Protein AF-A0A7S2IL73-F1 (afdb_monomer_lite)

Foldseek 3Di:
DFKKKWWFFKAKDDDDDDDDDDDDDDDDDDDDDDDDDDDDDDDDPDADERDDGFRQPDDDDPQAGSLWKHKDPPFQDEKDKDFAFDPDPPRTDRGRPDDGIITIDDCDPPHDPPGDIDIGTGHHDYPDDMDIDIDMGID

Radius of gyration: 20.85 Å; chains: 1; bounding box: 46×29×66 Å

Secondary structure (DSSP, 8-state):
----EEEEEEEEEPPP-PPPPPPPPPPPPPP-PPPPPPP-PPPPPPPEES---B-S-SPPBTTEETTTEEE-SSSSS--EEESSS-SSTTSS-SS-SSSS-EEEE--STT--TT----EEEPPEE-SS--EEEEEEEE-

pLDDT: mean 76.88, std 18.91, range [36.34, 96.19]

InterPro domains:
  IPR000998 MAM domain [PF00629] (54-139)
  IPR000998 MAM domain [PS50060] (52-139)
  IPR013320 Concanavalin A-like lectin/glucanase domain superfamily [SSF49899] (52-139)
  IPR051560 MAM domain-containing protein [PTHR23282] (1-139)

Structure (mmCIF, N/CA/C/O backbone):
data_AF-A0A7S2IL73-F1
#
_entry.id   AF-A0A7S2IL73-F1
#
loop_
_atom_site.group_PDB
_atom_site.id
_atom_site.type_symbol
_atom_site.label_atom_id
_atom_site.label_alt_id
_atom_site.label_comp_id
_atom_site.label_asym_id
_atom_site.label_entity_id
_atom_site.label_seq_id
_atom_site.pdbx_PDB_ins_code
_atom_site.Cartn_x
_atom_site.Cartn_y
_atom_site.Cartn_z
_atom_site.occupancy
_atom_site.B_iso_or_equiv
_atom_site.auth_seq_id
_atom_site.auth_comp_id
_atom_site.auth_asym_id
_atom_site.auth_atom_id
_atom_site.pdbx_PDB_model_num
ATOM 1 N N . TYR A 1 1 ? 4.592 -12.738 -15.144 1.00 54.09 1 TYR A N 1
ATOM 2 C CA . TYR A 1 1 ? 3.567 -12.246 -14.214 1.00 54.09 1 TYR A CA 1
ATOM 3 C C . TYR A 1 1 ? 3.369 -10.782 -14.548 1.00 54.09 1 TYR A C 1
ATOM 5 O O . TYR A 1 1 ? 4.256 -9.985 -14.292 1.00 54.09 1 TYR A O 1
ATOM 13 N N . THR A 1 2 ? 2.330 -10.479 -15.316 1.00 60.88 2 THR A N 1
ATOM 14 C CA . THR A 1 2 ? 1.967 -9.125 -15.754 1.00 60.88 2 THR A CA 1
ATOM 15 C C . THR A 1 2 ? 0.654 -8.826 -15.058 1.00 60.88 2 THR A C 1
ATOM 17 O O . THR A 1 2 ? -0.314 -9.524 -15.342 1.00 60.88 2 THR A O 1
ATOM 20 N N . GLY A 1 3 ? 0.652 -7.914 -14.092 1.00 71.75 3 GLY A N 1
ATOM 21 C CA . GLY A 1 3 ? -0.536 -7.671 -13.279 1.00 71.75 3 GLY A CA 1
ATOM 22 C C . GLY A 1 3 ? -0.196 -7.011 -11.961 1.00 71.75 3 GLY A C 1
ATOM 23 O O . GLY A 1 3 ? -0.225 -7.642 -10.903 1.00 71.75 3 GLY A O 1
ATOM 24 N N . ASP A 1 4 ? 0.242 -5.766 -12.032 1.00 83.69 4 ASP A N 1
ATOM 25 C CA . ASP A 1 4 ? 0.442 -4.924 -10.868 1.00 83.69 4 ASP A CA 1
ATOM 26 C C . ASP A 1 4 ? -0.875 -4.763 -10.129 1.00 83.69 4 ASP A C 1
ATOM 28 O O . ASP A 1 4 ? -1.952 -4.602 -10.716 1.00 83.69 4 ASP A O 1
ATOM 32 N N . ILE A 1 5 ? -0.766 -4.775 -8.809 1.00 90.88 5 ILE A N 1
ATOM 33 C CA . ILE A 1 5 ? -1.908 -4.594 -7.928 1.00 90.88 5 ILE A CA 1
ATOM 34 C C . ILE A 1 5 ? -1.768 -3.226 -7.291 1.00 90.88 5 ILE A C 1
ATOM 36 O O . ILE A 1 5 ? -0.770 -2.945 -6.633 1.00 90.88 5 ILE A O 1
ATOM 40 N N . ALA A 1 6 ? -2.773 -2.380 -7.468 1.00 93.31 6 ALA A N 1
ATOM 41 C CA . ALA A 1 6 ? -2.873 -1.086 -6.814 1.00 93.31 6 ALA A CA 1
ATOM 42 C C . ALA A 1 6 ? -4.054 -1.064 -5.847 1.00 93.31 6 ALA A C 1
ATOM 44 O O . ALA A 1 6 ? -5.096 -1.653 -6.130 1.00 93.31 6 ALA A O 1
ATOM 45 N N . ILE A 1 7 ? -3.897 -0.358 -4.729 1.00 93.69 7 ILE A N 1
ATOM 46 C CA . ILE A 1 7 ? -4.939 -0.104 -3.734 1.00 93.69 7 ILE A CA 1
ATOM 47 C C . ILE A 1 7 ? -4.996 1.396 -3.439 1.00 93.69 7 ILE A C 1
ATOM 49 O O . ILE A 1 7 ? -3.975 2.083 -3.373 1.00 93.69 7 ILE A O 1
ATOM 53 N N . ASP A 1 8 ? -6.210 1.897 -3.243 1.00 92.94 8 ASP A N 1
ATOM 54 C CA . ASP A 1 8 ? -6.496 3.290 -2.919 1.00 92.94 8 ASP A CA 1
ATO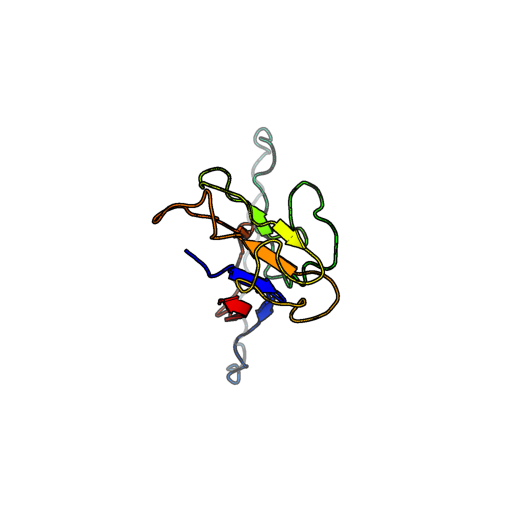M 55 C C . ASP A 1 8 ? -7.753 3.383 -2.026 1.00 92.94 8 ASP A C 1
ATOM 57 O O . ASP A 1 8 ? -8.536 2.435 -1.933 1.00 92.94 8 ASP A O 1
ATOM 61 N N . GLN A 1 9 ? -7.964 4.523 -1.368 1.00 90.06 9 GLN A N 1
ATOM 62 C CA . GLN A 1 9 ? -9.172 4.863 -0.606 1.00 90.06 9 GLN A CA 1
ATOM 63 C C . GLN A 1 9 ? -9.586 3.785 0.405 1.00 90.06 9 GLN A C 1
ATOM 65 O O . GLN A 1 9 ? -10.745 3.360 0.452 1.00 90.06 9 GLN A O 1
ATOM 70 N N . VAL A 1 10 ? -8.633 3.318 1.211 1.00 91.62 10 VAL A N 1
ATOM 71 C CA . VAL A 1 10 ? -8.910 2.338 2.262 1.00 91.62 10 VAL A CA 1
ATOM 72 C C . VAL A 1 10 ? -9.712 3.021 3.359 1.00 91.62 10 VAL A C 1
ATOM 74 O O . VAL A 1 10 ? -9.313 4.077 3.828 1.00 91.62 10 VAL A O 1
ATOM 77 N N . ALA A 1 11 ? -10.835 2.457 3.784 1.00 87.69 11 ALA A N 1
ATOM 78 C CA . ALA A 1 11 ? -11.667 3.046 4.824 1.00 87.69 11 ALA A CA 1
ATOM 79 C C . ALA A 1 11 ? -12.403 1.985 5.643 1.00 87.69 11 ALA A C 1
ATOM 81 O O . ALA A 1 11 ? -12.955 1.021 5.103 1.00 87.69 11 ALA A O 1
ATOM 82 N N . PHE A 1 12 ? -12.469 2.219 6.951 1.00 82.75 12 PHE A N 1
ATOM 83 C CA . PHE A 1 12 ? -13.363 1.511 7.859 1.00 82.75 12 PHE A CA 1
ATOM 84 C C . PHE A 1 12 ? -14.669 2.296 7.989 1.00 82.75 12 PHE A C 1
ATOM 86 O O . PHE A 1 12 ? -14.654 3.513 8.160 1.00 82.75 12 PHE A O 1
ATOM 93 N N . GLY A 1 13 ? -15.803 1.612 7.895 1.00 69.19 13 GLY A N 1
ATOM 94 C CA . GLY A 1 13 ? -17.125 2.200 8.085 1.00 69.19 13 GLY A CA 1
ATOM 95 C C . GLY A 1 13 ? -17.965 1.380 9.054 1.00 69.19 13 GLY A C 1
ATOM 96 O O . GLY A 1 13 ? -17.824 0.157 9.129 1.00 69.19 13 GLY A O 1
ATOM 97 N N . ALA A 1 14 ? -18.879 2.042 9.762 1.00 61.72 14 ALA A N 1
ATOM 98 C CA . ALA A 1 14 ? -19.914 1.344 10.511 1.00 61.72 14 ALA A CA 1
ATOM 99 C C . ALA A 1 14 ? -20.815 0.545 9.538 1.00 61.72 14 ALA A C 1
ATOM 101 O O . ALA A 1 14 ? -21.078 0.992 8.413 1.00 61.72 14 ALA A O 1
ATOM 102 N N . PRO A 1 15 ? -21.296 -0.650 9.909 1.00 57.09 15 PRO A N 1
ATOM 103 C CA . PRO A 1 15 ? -22.401 -1.293 9.220 1.00 57.09 15 PRO A CA 1
ATOM 104 C C . PRO A 1 15 ? -23.605 -0.350 9.279 1.00 57.09 15 PRO A C 1
ATOM 106 O O . PRO A 1 15 ? -23.816 0.324 10.284 1.00 57.09 15 PRO A O 1
ATOM 109 N N . GLY A 1 16 ? -24.366 -0.274 8.182 1.00 52.88 16 GLY A N 1
ATOM 110 C CA . GLY A 1 16 ? -25.600 0.510 8.144 1.00 52.88 16 GLY A CA 1
ATOM 111 C C . GLY A 1 16 ? -26.470 0.146 9.344 1.00 52.88 16 GLY A C 1
ATOM 112 O O . GLY A 1 16 ? -26.625 -1.036 9.652 1.00 52.88 16 GLY A O 1
ATOM 113 N N . SER A 1 17 ? -26.939 1.163 10.055 1.00 48.38 17 SER A N 1
ATOM 114 C CA . SER A 1 17 ? -27.656 1.032 11.316 1.00 48.38 17 SER A CA 1
ATOM 115 C C . SER A 1 17 ? -28.918 0.186 11.144 1.00 48.38 17 SER A C 1
ATOM 117 O O . SER A 1 17 ? -29.861 0.592 10.470 1.00 48.38 17 SER A O 1
ATOM 119 N N . ALA A 1 18 ? -28.960 -0.979 11.792 1.00 54.69 18 ALA A N 1
ATOM 120 C CA . ALA A 1 18 ? -30.232 -1.535 12.240 1.00 54.69 18 ALA A CA 1
ATOM 121 C C . ALA A 1 18 ? -30.763 -0.639 13.381 1.00 54.69 18 ALA A C 1
ATOM 123 O O . ALA A 1 18 ? -29.946 -0.112 14.145 1.00 54.69 18 ALA A O 1
ATOM 124 N N . PRO A 1 19 ? -32.085 -0.419 13.508 1.00 39.81 19 PRO A N 1
ATOM 125 C CA . PRO A 1 19 ? -32.629 0.393 14.592 1.00 39.81 19 PRO A CA 1
ATOM 126 C C . PRO A 1 19 ? -32.262 -0.237 15.941 1.00 39.81 19 PRO A C 1
ATOM 128 O O . PRO A 1 19 ? -32.534 -1.412 16.188 1.00 39.81 19 PRO A O 1
ATOM 131 N N . ALA A 1 20 ? -31.594 0.540 16.791 1.00 51.72 20 ALA A N 1
ATOM 132 C CA . ALA A 1 20 ? -31.182 0.099 18.114 1.00 51.72 20 ALA A CA 1
ATOM 133 C C . ALA A 1 20 ? -32.414 -0.075 19.026 1.00 51.72 20 ALA A C 1
ATOM 135 O O . ALA A 1 20 ? -33.259 0.824 19.061 1.00 51.72 20 ALA A O 1
ATOM 136 N N . PRO A 1 21 ? -32.535 -1.176 19.789 1.00 54.62 21 PRO A N 1
ATOM 137 C CA . PRO A 1 21 ? -33.473 -1.227 20.902 1.00 54.62 21 PRO A CA 1
ATOM 138 C C . PRO A 1 21 ? -33.067 -0.219 21.994 1.00 54.62 21 PRO A C 1
ATOM 140 O O . PRO A 1 21 ? -31.883 0.044 22.212 1.00 54.62 21 PRO A O 1
ATOM 143 N N . LEU A 1 22 ? -34.074 0.363 22.649 1.00 47.12 22 LEU A N 1
ATOM 144 C CA . LEU A 1 22 ? -33.954 1.409 23.670 1.00 47.12 22 LEU A CA 1
ATOM 145 C C . LEU A 1 22 ? -33.068 0.951 24.855 1.00 47.12 22 LEU A C 1
ATOM 147 O O . LEU A 1 22 ? -33.230 -0.181 25.313 1.00 47.12 22 LEU A O 1
ATOM 151 N N . PRO A 1 23 ? -32.160 1.795 25.386 1.00 46.97 23 PRO A N 1
ATOM 152 C CA . PRO A 1 23 ? -31.302 1.408 26.504 1.00 46.97 23 PRO A CA 1
ATOM 153 C C . PRO A 1 23 ? -32.081 1.297 27.825 1.00 46.97 23 PRO A C 1
ATOM 155 O O . PRO A 1 23 ? -32.777 2.227 28.231 1.00 46.97 23 PRO A O 1
ATOM 158 N N . THR A 1 24 ? -31.903 0.180 28.533 1.00 49.03 24 THR A N 1
ATOM 159 C CA . THR A 1 24 ? -32.300 0.010 29.942 1.00 49.03 24 THR A CA 1
ATOM 160 C C . THR A 1 24 ? -31.220 0.619 30.851 1.00 49.03 24 THR A C 1
ATOM 162 O O . THR A 1 24 ? -30.032 0.431 30.573 1.00 49.03 24 THR A O 1
ATOM 165 N N . PRO A 1 25 ? -31.566 1.338 31.936 1.00 38.50 25 PRO A N 1
ATOM 166 C CA . PRO A 1 25 ? -30.570 1.939 32.823 1.00 38.50 25 PRO A CA 1
ATOM 167 C C . PRO A 1 25 ? -29.713 0.881 33.540 1.00 38.50 25 PRO A C 1
ATOM 169 O O . PRO A 1 25 ? -30.233 -0.062 34.135 1.00 38.50 25 PRO A O 1
ATOM 172 N N . SER A 1 26 ? -28.390 1.062 33.496 1.00 49.59 26 SER A N 1
ATOM 173 C CA . SER A 1 26 ? -27.407 0.240 34.218 1.00 49.59 26 SER A CA 1
ATOM 174 C C . SER A 1 26 ? -27.243 0.727 35.667 1.00 49.59 26 SER A C 1
ATOM 176 O O . SER A 1 26 ? -27.183 1.939 35.881 1.00 49.59 26 SER A O 1
ATOM 178 N N . PRO A 1 27 ? -27.111 -0.166 36.667 1.00 46.06 27 PRO A N 1
ATOM 179 C CA . PRO A 1 27 ? -26.831 0.227 38.046 1.00 46.06 27 PRO A CA 1
ATOM 180 C C . PRO A 1 27 ? -25.382 0.708 38.246 1.00 46.06 27 PRO A C 1
ATOM 182 O O . PRO A 1 27 ? -24.446 0.246 37.591 1.00 46.06 27 PRO A O 1
ATOM 185 N N . THR A 1 28 ? -25.224 1.639 39.187 1.00 45.41 28 THR A N 1
ATOM 186 C CA . THR A 1 28 ? -23.981 2.327 39.567 1.00 45.41 28 THR A CA 1
ATOM 187 C C . THR A 1 28 ? -22.994 1.401 40.300 1.00 45.41 28 THR A C 1
ATOM 189 O O . THR A 1 28 ? -23.354 0.859 41.347 1.00 45.41 28 THR A O 1
ATOM 192 N N . PRO A 1 29 ? -21.737 1.239 39.840 1.00 50.06 29 PRO A N 1
ATOM 193 C CA . PRO A 1 29 ? -20.722 0.495 40.585 1.00 50.06 29 PRO A CA 1
ATOM 194 C C . PRO A 1 29 ? -20.072 1.321 41.711 1.00 50.06 29 PRO A C 1
ATOM 196 O O . PRO A 1 29 ? -19.854 2.527 41.597 1.00 50.06 29 PRO A O 1
ATOM 199 N N . ARG A 1 30 ? -19.743 0.633 42.812 1.00 50.62 30 ARG A N 1
ATOM 200 C CA . ARG A 1 30 ? -19.097 1.159 44.028 1.00 50.62 30 ARG A CA 1
ATOM 201 C C . ARG A 1 30 ? -17.575 1.314 43.825 1.00 50.62 30 ARG A C 1
ATOM 203 O O . ARG A 1 30 ? -16.972 0.434 43.212 1.00 50.62 30 ARG A O 1
ATOM 210 N N . PRO A 1 31 ? -16.923 2.370 44.350 1.00 39.88 31 PRO A N 1
ATOM 211 C CA . PRO A 1 31 ? -15.488 2.584 44.152 1.00 39.88 31 PRO A CA 1
ATOM 212 C C . PRO A 1 31 ? -14.632 1.527 44.868 1.00 39.88 31 PRO A C 1
ATOM 214 O O . PRO A 1 31 ? -14.874 1.196 46.029 1.00 39.88 31 PRO A O 1
ATOM 217 N N . THR A 1 32 ? -13.615 1.022 44.165 1.00 50.22 32 THR A N 1
ATOM 218 C CA . THR A 1 32 ? -12.568 0.121 44.686 1.00 50.22 32 THR A CA 1
ATOM 219 C C . THR A 1 32 ?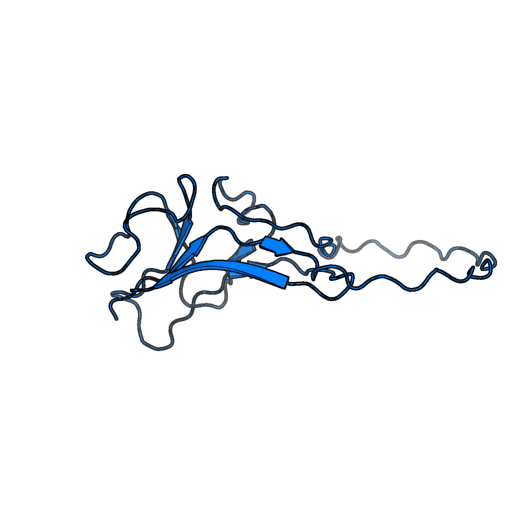 -11.256 0.907 44.865 1.00 50.22 32 THR A C 1
ATOM 221 O O . THR A 1 32 ? -10.980 1.774 44.033 1.00 50.22 32 THR A O 1
ATOM 224 N N . PRO A 1 33 ? -10.442 0.655 45.913 1.00 41.69 33 PRO A N 1
ATOM 225 C CA . PRO A 1 33 ? -9.176 1.360 46.140 1.00 41.69 33 PRO A CA 1
ATOM 226 C C . PRO A 1 33 ? -8.128 1.124 45.042 1.00 41.69 33 PRO A C 1
ATOM 228 O O . PRO A 1 33 ? -8.040 0.041 44.466 1.00 41.69 33 PRO A O 1
ATOM 231 N N . ALA A 1 34 ? -7.310 2.147 44.789 1.00 51.19 34 ALA A N 1
ATOM 232 C CA . ALA A 1 34 ? -6.269 2.157 43.765 1.00 51.19 34 ALA A CA 1
ATOM 233 C C . ALA A 1 34 ? -5.041 1.299 44.153 1.00 51.19 34 ALA A C 1
ATOM 235 O O . ALA A 1 34 ? -4.544 1.437 45.272 1.00 51.19 34 ALA A O 1
ATOM 236 N N . PRO A 1 35 ? -4.501 0.458 43.250 1.00 50.09 35 PRO A N 1
ATOM 237 C CA . PRO A 1 35 ? -3.221 -0.213 43.462 1.00 50.09 35 PRO A CA 1
ATOM 238 C C . PRO A 1 35 ? -2.016 0.690 43.122 1.00 50.09 35 PRO A C 1
ATOM 240 O O . PRO A 1 35 ? -2.060 1.515 42.210 1.00 50.09 35 PRO A O 1
ATOM 243 N N . THR A 1 36 ? -0.927 0.501 43.869 1.00 42.94 36 THR A N 1
ATOM 244 C CA . THR A 1 36 ? 0.376 1.197 43.814 1.00 42.94 36 THR A CA 1
ATOM 245 C C . THR A 1 36 ? 1.076 1.088 42.441 1.00 42.94 36 THR A C 1
ATOM 247 O O . THR A 1 36 ? 0.977 0.038 41.800 1.00 42.94 36 THR A O 1
ATOM 250 N N . PRO A 1 37 ? 1.835 2.108 41.975 1.00 39.59 37 PRO A N 1
ATOM 251 C CA . PRO A 1 37 ? 2.519 2.070 40.678 1.00 39.59 37 PRO A CA 1
ATOM 252 C C . PRO A 1 37 ? 3.635 1.01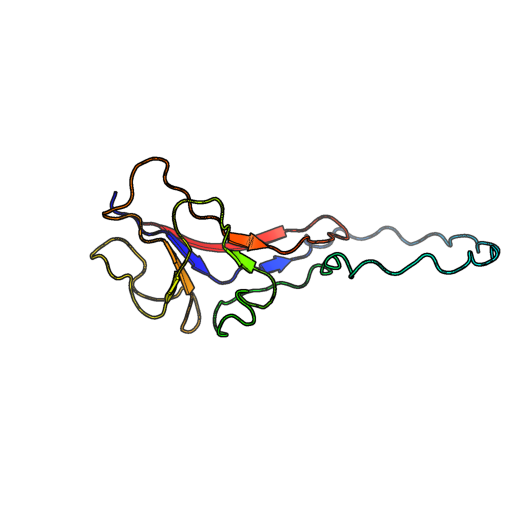2 40.618 1.00 39.59 37 PRO A C 1
ATOM 254 O O . PRO A 1 37 ? 4.584 1.025 41.401 1.00 39.59 37 PRO A O 1
ATOM 257 N N . LYS A 1 38 ? 3.525 0.109 39.639 1.00 47.88 38 LYS A N 1
ATOM 258 C CA . LYS A 1 38 ? 4.566 -0.845 39.225 1.00 47.88 38 LYS A CA 1
ATOM 259 C C . LYS A 1 38 ? 5.542 -0.151 38.249 1.00 47.88 38 LYS A C 1
ATOM 261 O O . LYS A 1 38 ? 5.093 0.725 37.512 1.00 47.88 38 LYS A O 1
ATOM 266 N N . PRO A 1 39 ? 6.840 -0.522 38.195 1.00 36.34 39 PRO A N 1
ATOM 267 C CA . PRO A 1 39 ? 7.820 0.131 37.324 1.00 36.34 39 PRO A CA 1
ATOM 268 C C . PRO A 1 39 ? 7.392 0.130 35.850 1.00 36.34 39 PRO A C 1
ATOM 270 O O . PRO A 1 39 ? 7.054 -0.915 35.289 1.00 36.34 39 PRO A O 1
ATOM 273 N N . THR A 1 40 ? 7.401 1.317 35.243 1.00 43.06 40 THR A N 1
ATOM 274 C CA . THR A 1 40 ? 6.936 1.590 33.880 1.00 43.06 40 THR A CA 1
ATOM 275 C C . THR A 1 40 ? 7.881 0.983 32.843 1.00 43.06 40 THR A C 1
ATOM 277 O O . THR A 1 40 ? 8.931 1.546 32.539 1.00 43.06 40 THR A O 1
ATOM 280 N N . MET A 1 41 ? 7.496 -0.154 32.260 1.00 38.75 41 MET A N 1
ATOM 281 C CA . MET A 1 41 ? 7.986 -0.533 30.932 1.00 38.75 41 MET A CA 1
ATOM 282 C C . MET A 1 41 ? 7.386 0.414 29.885 1.00 38.75 41 MET A C 1
ATOM 284 O O . MET A 1 41 ? 6.263 0.894 30.047 1.00 38.75 41 MET A O 1
ATOM 288 N N . ALA A 1 42 ? 8.148 0.685 28.823 1.00 46.56 42 ALA A N 1
ATOM 289 C CA . ALA A 1 42 ? 7.740 1.522 27.697 1.00 46.56 42 ALA A CA 1
ATOM 290 C C . ALA A 1 42 ? 6.319 1.169 27.198 1.00 46.56 42 ALA A C 1
ATOM 292 O O . ALA A 1 42 ? 5.967 -0.015 27.190 1.00 46.56 42 ALA A O 1
ATOM 293 N N . PRO A 1 43 ? 5.496 2.150 26.776 1.00 44.78 43 PRO A N 1
ATOM 294 C CA . PRO A 1 43 ? 4.116 1.883 26.396 1.00 44.78 43 PRO A CA 1
ATOM 295 C C . PRO A 1 43 ? 4.069 0.901 25.225 1.00 44.78 43 PRO A C 1
ATOM 297 O O . PRO A 1 43 ? 4.625 1.167 24.157 1.00 44.78 43 PRO A O 1
ATOM 300 N N . ALA A 1 44 ? 3.378 -0.225 25.412 1.00 51.53 44 ALA A N 1
ATOM 301 C CA . ALA A 1 44 ? 2.908 -1.021 24.289 1.00 51.53 44 ALA A CA 1
ATOM 302 C C . ALA A 1 44 ? 2.074 -0.107 23.367 1.00 51.53 44 ALA A C 1
ATOM 304 O O . ALA A 1 44 ? 1.352 0.756 23.879 1.00 51.53 44 ALA A O 1
ATOM 305 N N . PRO A 1 45 ? 2.169 -0.244 22.032 1.00 54.12 45 PRO A N 1
ATOM 306 C CA . PRO A 1 45 ? 1.401 0.591 21.117 1.00 54.12 45 PRO A CA 1
ATOM 307 C C . PRO A 1 45 ? -0.092 0.488 21.456 1.00 54.12 45 PRO A C 1
ATOM 309 O O . PRO A 1 45 ? -0.672 -0.596 21.401 1.00 54.12 45 PRO A O 1
ATOM 312 N N . GLN A 1 46 ? -0.692 1.615 21.855 1.00 45.75 46 GLN A N 1
ATOM 313 C CA . GLN A 1 46 ? -2.120 1.695 22.152 1.00 45.75 46 GLN A CA 1
ATOM 314 C C . GLN A 1 46 ? -2.930 1.292 20.907 1.00 45.75 46 GLN A C 1
ATOM 316 O O . GLN A 1 46 ? -2.609 1.759 19.809 1.00 45.75 46 GLN A O 1
ATOM 321 N N . PRO A 1 47 ? -3.975 0.457 21.052 1.00 49.78 47 PRO A N 1
ATOM 322 C CA . PRO A 1 47 ? -4.906 0.174 19.967 1.00 49.78 47 PRO A CA 1
ATOM 323 C C . PRO A 1 47 ? -5.556 1.474 19.487 1.00 49.78 47 PRO A C 1
ATOM 325 O O . PRO A 1 47 ? -6.152 2.205 20.279 1.00 49.78 47 PRO A O 1
ATOM 328 N N . ALA A 1 48 ? -5.440 1.774 18.195 1.00 56.06 48 ALA A N 1
ATOM 329 C CA . ALA A 1 48 ? -6.124 2.924 17.621 1.00 56.06 48 ALA A CA 1
ATOM 330 C C . ALA A 1 48 ? -7.622 2.597 17.499 1.00 56.06 48 ALA A C 1
ATOM 332 O O . ALA A 1 48 ? -8.012 1.554 16.962 1.00 56.06 48 ALA A O 1
ATOM 333 N N . THR A 1 49 ? -8.477 3.481 18.011 1.00 49.62 49 THR A N 1
ATOM 334 C CA . THR A 1 49 ? -9.933 3.384 17.886 1.00 49.62 49 THR A CA 1
ATOM 335 C C . THR A 1 49 ? -10.351 3.706 16.457 1.00 49.62 49 THR A C 1
ATOM 337 O O . THR A 1 49 ? -10.454 4.873 16.110 1.00 49.62 49 THR A O 1
ATOM 340 N N . GLY A 1 50 ? -10.584 2.678 15.630 1.00 53.69 50 GLY A N 1
ATOM 341 C CA . GLY A 1 50 ? -11.413 2.695 14.407 1.00 53.69 50 GLY A CA 1
ATOM 342 C C . GLY A 1 50 ? -11.257 3.842 13.392 1.00 53.69 50 GLY A C 1
ATOM 343 O O . GLY A 1 50 ? -12.113 3.984 12.523 1.00 53.69 50 GLY A O 1
ATOM 344 N N . ALA A 1 51 ? -10.216 4.663 13.479 1.00 60.75 51 ALA A N 1
ATOM 345 C CA . ALA A 1 51 ? -9.994 5.826 12.640 1.00 60.75 51 ALA A CA 1
ATOM 346 C C . ALA A 1 51 ? -8.836 5.504 11.705 1.00 60.75 51 ALA A C 1
ATOM 348 O O . ALA A 1 51 ? -7.691 5.394 12.132 1.00 60.75 51 ALA A O 1
ATOM 349 N N . GLY A 1 52 ? -9.133 5.303 10.427 1.00 65.19 52 GLY A N 1
ATOM 350 C CA . GLY A 1 52 ? -8.084 4.934 9.488 1.00 65.19 52 GLY A CA 1
ATOM 351 C C . GLY A 1 52 ? -8.546 4.925 8.050 1.00 65.19 52 GLY A C 1
ATOM 352 O O . GLY A 1 52 ? -8.304 3.947 7.346 1.00 65.19 52 GLY A O 1
ATOM 353 N N . SER A 1 53 ? -9.234 5.981 7.607 1.00 83.56 53 SER A N 1
ATOM 354 C CA . SER A 1 53 ? -9.323 6.223 6.171 1.00 83.56 53 SER A CA 1
ATOM 355 C C . SER A 1 53 ? -7.935 6.596 5.657 1.00 83.56 53 SER A C 1
ATOM 357 O O . SER A 1 53 ? -7.310 7.513 6.189 1.00 83.56 53 SER A O 1
ATOM 359 N N . CYS A 1 54 ? -7.452 5.899 4.638 1.00 91.19 54 CYS A N 1
ATOM 360 C CA . CYS A 1 54 ? -6.179 6.166 4.009 1.00 91.19 54 CYS A CA 1
ATOM 361 C C . CYS A 1 54 ? -6.355 6.314 2.503 1.00 91.19 54 CYS A C 1
ATOM 363 O O . CYS A 1 54 ? -6.594 5.343 1.787 1.00 91.19 54 CYS A O 1
ATOM 365 N N . SER A 1 55 ? -6.240 7.559 2.046 1.00 91.94 55 SER A N 1
ATOM 366 C CA . SER A 1 55 ? -6.245 7.936 0.632 1.00 91.94 55 SER A CA 1
ATOM 367 C C . SER A 1 55 ? -4.848 7.951 0.014 1.00 91.94 55 SER A C 1
ATOM 369 O O . SER A 1 55 ? -4.711 8.259 -1.155 1.00 91.94 55 SER A O 1
ATOM 371 N N . PHE A 1 56 ? -3.798 7.703 0.804 1.00 94.88 56 PHE A N 1
ATOM 372 C CA . PHE A 1 56 ? -2.393 7.779 0.381 1.00 94.88 56 PHE A CA 1
ATOM 373 C C . PHE A 1 56 ? -1.938 9.144 -0.161 1.00 94.88 56 PHE A C 1
ATOM 375 O O . PHE A 1 56 ? -0.820 9.262 -0.655 1.00 94.88 56 PHE A O 1
ATOM 382 N N . GLU A 1 57 ? -2.731 10.206 -0.015 1.00 94.19 57 GLU A N 1
ATOM 383 C CA . GLU A 1 57 ? -2.364 11.543 -0.492 1.00 94.19 57 GLU A CA 1
ATOM 384 C C . GLU A 1 57 ? -1.229 12.168 0.325 1.00 94.19 57 GLU A C 1
ATOM 386 O O . GLU A 1 57 ? -0.387 12.879 -0.223 1.00 94.19 57 GLU A O 1
ATOM 391 N N . GLN A 1 58 ? -1.146 11.861 1.620 1.00 91.25 58 GLN A N 1
ATOM 392 C CA . GLN A 1 58 ? -0.061 12.331 2.478 1.00 91.25 58 GLN A CA 1
ATOM 393 C C . GLN A 1 58 ? 1.170 11.423 2.377 1.00 91.25 58 GLN A C 1
ATOM 395 O O . GLN A 1 58 ? 1.068 10.202 2.235 1.00 91.25 58 GLN A O 1
ATOM 400 N N . ASN A 1 59 ? 2.355 12.026 2.500 1.00 91.19 59 ASN A N 1
ATOM 401 C CA . ASN A 1 59 ? 3.592 11.264 2.644 1.00 91.19 59 ASN A CA 1
ATOM 402 C C . ASN A 1 59 ? 3.554 10.418 3.931 1.00 91.19 59 ASN A C 1
ATOM 404 O O . ASN A 1 59 ? 2.989 10.864 4.935 1.00 91.19 59 ASN A O 1
ATOM 408 N N . PRO A 1 60 ? 4.182 9.229 3.936 1.00 92.00 60 PRO A N 1
ATOM 409 C CA . PRO A 1 60 ? 4.322 8.440 5.151 1.00 92.00 60 PRO A CA 1
ATOM 410 C C . PRO A 1 60 ? 5.048 9.223 6.241 1.00 92.00 60 PRO A C 1
ATOM 412 O O . PRO A 1 60 ? 6.070 9.859 5.983 1.00 92.00 60 PRO A O 1
ATOM 415 N N . VAL A 1 61 ? 4.560 9.115 7.473 1.00 91.19 61 VAL A N 1
ATOM 416 C CA . VAL A 1 61 ? 5.201 9.696 8.658 1.00 91.19 61 VAL A CA 1
ATOM 417 C C . VAL A 1 61 ? 5.642 8.539 9.546 1.00 91.19 61 VAL A C 1
ATOM 419 O O . VAL A 1 61 ? 4.855 7.637 9.829 1.00 91.19 61 VAL A O 1
ATOM 422 N N . HIS A 1 62 ? 6.924 8.508 9.920 1.00 91.12 62 HIS A N 1
ATOM 423 C CA . HIS A 1 62 ? 7.540 7.395 10.662 1.00 91.12 62 HIS A CA 1
ATOM 424 C C . HIS A 1 62 ? 7.298 6.008 10.028 1.00 91.12 62 HIS A C 1
ATOM 426 O O . HIS A 1 62 ? 7.044 5.028 10.727 1.00 91.12 62 HIS A O 1
ATOM 432 N N . GLY A 1 63 ? 7.340 5.927 8.692 1.00 88.44 63 GLY A N 1
ATOM 433 C CA . GLY A 1 63 ? 7.152 4.673 7.952 1.00 88.44 63 GLY A CA 1
ATOM 434 C C . GLY A 1 63 ? 5.705 4.171 7.886 1.00 88.44 63 GLY A C 1
ATOM 435 O O . GLY A 1 63 ? 5.484 3.033 7.478 1.00 88.44 63 GLY A O 1
ATOM 436 N N . LYS A 1 64 ? 4.723 4.998 8.271 1.00 91.56 64 LYS A N 1
ATOM 437 C CA . LYS A 1 64 ? 3.299 4.645 8.243 1.00 91.56 64 LYS A CA 1
ATOM 438 C C . LYS A 1 64 ? 2.525 5.528 7.272 1.00 91.56 64 LYS A C 1
ATOM 440 O O . LYS A 1 64 ? 2.585 6.756 7.363 1.00 91.56 64 LYS A O 1
ATOM 445 N N . PHE A 1 65 ? 1.742 4.919 6.388 1.00 93.06 65 PHE A N 1
ATOM 446 C CA . PHE A 1 65 ? 0.737 5.620 5.597 1.00 93.06 65 PHE A CA 1
ATOM 447 C C . PHE A 1 65 ? -0.444 5.990 6.490 1.00 93.06 65 PHE A C 1
ATOM 449 O O . PHE A 1 65 ? -0.987 5.146 7.213 1.00 93.06 65 PHE A O 1
ATOM 456 N N . CYS A 1 66 ? -0.834 7.265 6.453 1.00 90.88 66 CYS A N 1
ATOM 457 C CA . CYS A 1 66 ? -1.974 7.785 7.211 1.00 90.88 66 CYS A CA 1
ATOM 458 C C . CYS A 1 66 ? -1.892 7.473 8.723 1.00 90.88 66 CYS A C 1
ATOM 460 O O . CYS A 1 66 ? -2.910 7.258 9.377 1.00 90.88 66 CYS A O 1
ATOM 462 N N . GLY A 1 67 ? -0.672 7.328 9.262 1.00 89.06 67 GLY A N 1
ATOM 463 C CA . GLY A 1 67 ? -0.411 6.925 10.651 1.00 89.06 67 GLY A CA 1
ATOM 464 C C . GLY A 1 67 ? -0.851 5.501 11.034 1.00 89.06 67 GLY A C 1
ATOM 465 O O . GLY A 1 67 ? -0.585 5.074 12.156 1.00 89.06 67 GLY A O 1
ATOM 466 N N . THR A 1 68 ? -1.478 4.756 10.118 1.00 88.31 68 THR A N 1
ATOM 467 C CA . THR A 1 68 ? -2.217 3.515 10.411 1.00 88.31 68 THR A CA 1
ATOM 468 C C . THR A 1 68 ? -1.599 2.307 9.725 1.00 88.31 68 THR A C 1
ATOM 470 O O . THR A 1 68 ? -1.433 1.267 10.352 1.00 88.31 68 THR A O 1
ATOM 473 N N . TRP A 1 69 ? -1.257 2.432 8.446 1.00 91.69 69 TRP A N 1
ATOM 474 C CA . TRP A 1 69 ? -0.817 1.308 7.626 1.00 91.69 69 TRP A CA 1
ATOM 475 C C . TRP A 1 69 ? 0.700 1.297 7.519 1.00 91.69 69 TRP A C 1
ATOM 477 O O . TRP A 1 69 ? 1.302 2.319 7.197 1.00 91.69 69 TRP A O 1
ATOM 487 N N . TYR A 1 70 ? 1.324 0.158 7.780 1.00 93.38 70 TYR A N 1
ATOM 488 C CA . TYR A 1 70 ? 2.766 -0.026 7.700 1.00 93.38 70 TYR A CA 1
ATOM 489 C C . TYR A 1 70 ? 3.099 -1.284 6.904 1.00 93.38 70 TYR A C 1
ATOM 491 O O . TYR A 1 70 ? 2.303 -2.216 6.829 1.00 93.38 70 TYR A O 1
ATOM 499 N N . GLN A 1 71 ? 4.273 -1.289 6.285 1.00 95.06 71 GLN A N 1
ATOM 500 C CA . GLN A 1 71 ? 4.736 -2.436 5.510 1.00 95.06 71 GLN A CA 1
ATOM 501 C C . GLN A 1 71 ? 5.069 -3.607 6.427 1.00 95.06 71 GLN A C 1
ATOM 503 O O . GLN A 1 71 ? 5.702 -3.408 7.473 1.00 95.06 71 GLN A O 1
ATOM 508 N N . ASP A 1 72 ? 4.716 -4.818 6.012 1.00 96.19 72 ASP A N 1
ATOM 509 C CA . ASP A 1 72 ? 5.312 -6.007 6.600 1.00 96.19 72 ASP A CA 1
ATOM 510 C C . ASP A 1 72 ? 6.818 -6.019 6.299 1.00 96.19 72 ASP A C 1
ATOM 512 O O . ASP A 1 72 ? 7.268 -5.601 5.243 1.00 96.19 72 ASP A O 1
ATOM 516 N N . LYS A 1 73 ? 7.624 -6.452 7.266 1.00 93.88 73 LYS A N 1
ATOM 517 C CA . LYS A 1 73 ? 9.078 -6.613 7.102 1.00 93.88 73 LYS A CA 1
ATOM 518 C C . LYS A 1 73 ? 9.502 -8.067 6.974 1.00 93.88 73 LYS A C 1
ATOM 520 O O . LYS A 1 73 ? 10.691 -8.354 6.879 1.00 93.88 73 LYS A O 1
ATOM 525 N N . ARG A 1 74 ? 8.537 -8.983 7.008 1.00 93.88 74 ARG A N 1
ATOM 526 C CA . ARG A 1 74 ? 8.733 -10.431 6.878 1.00 93.88 74 ARG A CA 1
ATOM 527 C C . ARG A 1 74 ? 8.405 -10.937 5.474 1.00 93.88 74 ARG A C 1
ATOM 529 O O . ARG A 1 74 ? 8.601 -12.119 5.197 1.00 93.88 74 ARG A O 1
ATOM 536 N N . ASP A 1 75 ? 7.878 -10.065 4.626 1.00 94.50 75 ASP A N 1
ATOM 537 C CA . ASP A 1 75 ? 7.483 -10.363 3.261 1.00 94.50 75 ASP A CA 1
ATOM 538 C C . ASP A 1 75 ? 8.680 -10.259 2.293 1.00 94.50 75 ASP A C 1
ATOM 540 O O . ASP A 1 75 ? 9.841 -10.181 2.705 1.00 94.50 75 ASP A O 1
ATOM 544 N N . LYS A 1 76 ? 8.424 -10.382 0.987 1.00 93.88 76 LYS A N 1
ATOM 545 C CA . LYS A 1 76 ? 9.485 -10.388 -0.032 1.00 93.88 76 LYS A CA 1
ATOM 546 C C . LYS A 1 76 ? 9.764 -9.007 -0.608 1.00 93.88 76 LYS A C 1
ATOM 548 O O . LYS A 1 76 ? 10.852 -8.800 -1.147 1.00 93.88 76 LYS A O 1
ATOM 553 N N . PHE A 1 77 ? 8.797 -8.096 -0.547 1.00 93.31 77 PHE A N 1
ATOM 554 C CA . PHE A 1 77 ? 8.908 -6.750 -1.091 1.00 93.31 77 PHE A CA 1
ATOM 555 C C . PHE A 1 77 ? 7.805 -5.832 -0.560 1.00 93.31 77 PHE A C 1
ATOM 557 O O . PHE A 1 77 ? 6.721 -6.285 -0.218 1.00 93.31 77 PHE A O 1
ATOM 564 N N . ASP A 1 78 ? 8.085 -4.529 -0.555 1.00 94.56 78 ASP A N 1
ATOM 565 C CA . ASP A 1 78 ? 7.200 -3.509 0.004 1.00 94.56 78 ASP A CA 1
ATOM 566 C C . ASP A 1 78 ? 6.226 -2.930 -1.050 1.00 94.56 78 ASP A C 1
ATOM 568 O O . ASP A 1 78 ? 6.549 -2.805 -2.238 1.00 94.56 78 ASP A O 1
ATOM 572 N N . TRP A 1 79 ? 5.061 -2.457 -0.593 1.00 95.38 79 TRP A N 1
ATOM 573 C CA . TRP A 1 79 ? 4.183 -1.589 -1.385 1.00 95.38 79 TRP A CA 1
ATOM 574 C C . TRP A 1 79 ? 4.876 -0.255 -1.700 1.00 95.38 79 TRP A C 1
ATOM 576 O O . TRP A 1 79 ? 5.607 0.295 -0.883 1.00 95.38 79 TRP A O 1
ATOM 586 N N . THR A 1 80 ? 4.616 0.342 -2.856 1.00 94.81 80 THR A N 1
ATOM 587 C CA . THR A 1 80 ? 5.210 1.630 -3.236 1.00 94.81 80 THR A CA 1
ATOM 588 C C . THR A 1 80 ? 4.122 2.669 -3.454 1.00 94.81 80 THR A C 1
ATOM 590 O O . THR A 1 80 ? 3.149 2.411 -4.154 1.00 94.81 80 THR A O 1
ATOM 593 N N . ARG A 1 81 ? 4.278 3.867 -2.875 1.00 95.06 81 ARG A N 1
ATOM 594 C CA . ARG A 1 81 ? 3.383 4.999 -3.151 1.00 95.06 81 ARG A CA 1
ATOM 595 C C . ARG A 1 81 ? 3.751 5.651 -4.474 1.00 95.06 81 ARG A C 1
ATOM 597 O O . ARG A 1 81 ? 4.925 5.934 -4.709 1.00 95.06 81 ARG A O 1
ATOM 604 N N . ARG A 1 82 ? 2.757 5.923 -5.316 1.00 92.56 82 ARG A N 1
ATOM 605 C CA . ARG A 1 82 ? 2.996 6.392 -6.679 1.00 92.56 82 ARG A CA 1
ATOM 606 C C . ARG A 1 82 ? 1.917 7.336 -7.182 1.00 92.56 82 ARG A C 1
ATOM 608 O O . ARG A 1 82 ? 0.776 7.267 -6.742 1.00 92.56 82 ARG A O 1
ATOM 615 N N . SER A 1 83 ? 2.310 8.199 -8.114 1.00 93.12 83 SER A N 1
ATOM 616 C CA . SER A 1 83 ? 1.431 9.004 -8.961 1.00 93.12 83 SER A CA 1
ATOM 617 C C . SER A 1 83 ? 1.603 8.593 -10.431 1.00 93.12 83 SER A C 1
ATOM 619 O O . SER A 1 83 ? 2.671 8.118 -10.824 1.00 93.12 83 SER A O 1
ATOM 621 N N . GLY A 1 84 ? 0.554 8.745 -11.246 1.00 87.81 84 GLY A N 1
ATOM 622 C CA . GLY A 1 84 ? 0.543 8.286 -12.647 1.00 87.81 84 GLY A CA 1
ATOM 623 C C . GLY A 1 84 ? 0.599 6.758 -12.789 1.00 87.81 84 GLY A C 1
ATOM 624 O O . GLY A 1 84 ? 0.407 6.042 -11.807 1.00 87.81 84 GLY A O 1
ATOM 625 N N . GLY A 1 85 ? 0.867 6.235 -13.989 1.00 86.06 85 GLY A N 1
ATOM 626 C CA . GLY A 1 85 ? 0.695 4.800 -14.289 1.00 86.06 85 GLY A CA 1
ATOM 627 C C . GLY A 1 85 ? 1.949 3.950 -14.169 1.00 86.06 85 GLY A C 1
ATOM 628 O O . GLY A 1 85 ? 3.005 4.507 -14.460 1.00 86.06 85 GLY A O 1
ATOM 629 N N . THR A 1 86 ? 1.853 2.713 -13.653 1.00 86.25 86 THR A N 1
ATOM 630 C CA . THR A 1 86 ? 2.963 1.901 -13.079 1.00 86.25 86 THR A CA 1
ATOM 631 C C . THR A 1 86 ? 4.214 1.775 -13.973 1.00 86.25 86 THR A C 1
ATOM 633 O O . THR A 1 86 ? 4.154 2.082 -15.162 1.00 86.25 86 THR A O 1
ATOM 636 N N . PRO A 1 87 ? 5.406 1.458 -13.414 1.00 82.38 87 PRO A N 1
ATOM 637 C CA . PRO A 1 87 ? 6.654 1.469 -14.183 1.00 82.38 87 PRO A CA 1
ATOM 638 C C . PRO A 1 87 ? 6.675 0.469 -15.339 1.00 82.38 87 PRO A C 1
ATOM 640 O O . PRO A 1 87 ? 7.236 0.774 -16.394 1.00 82.38 87 PRO A O 1
ATOM 643 N N . SER A 1 88 ? 6.095 -0.714 -15.141 1.00 80.38 88 SER A N 1
ATOM 644 C CA . SER A 1 88 ? 5.961 -1.712 -16.191 1.00 80.38 88 SER A CA 1
ATOM 645 C C . SER A 1 88 ? 4.815 -1.362 -17.146 1.00 80.38 88 SER A C 1
ATOM 647 O O . SER A 1 88 ? 3.870 -0.639 -16.831 1.00 80.38 88 SER A O 1
ATOM 649 N N . TRP A 1 89 ? 4.953 -1.804 -18.393 1.00 75.06 89 TRP A N 1
ATOM 650 C CA . TRP A 1 89 ? 3.997 -1.470 -19.442 1.00 75.06 89 TRP A CA 1
ATOM 651 C C . TRP A 1 89 ? 2.828 -2.447 -19.430 1.00 75.06 89 TRP A C 1
ATOM 653 O O . TRP A 1 89 ? 3.038 -3.655 -19.387 1.00 75.06 89 TRP A O 1
ATOM 663 N N . SER A 1 90 ? 1.606 -1.928 -19.585 1.00 75.44 90 SER A N 1
ATOM 664 C CA . SER A 1 90 ? 0.386 -2.740 -19.724 1.00 75.44 90 SER A CA 1
ATOM 665 C C . SER A 1 90 ? 0.135 -3.701 -18.551 1.00 75.44 90 SER A C 1
ATOM 667 O O . SER A 1 90 ? -0.323 -4.822 -18.751 1.00 75.44 90 SER A O 1
ATOM 669 N N . THR A 1 91 ? 0.462 -3.282 -17.335 1.00 74.19 91 THR A N 1
ATOM 670 C CA . THR A 1 91 ? 0.457 -4.136 -16.136 1.00 74.19 91 THR A CA 1
ATOM 671 C C . THR A 1 91 ? -0.210 -3.481 -14.935 1.00 74.19 91 THR A C 1
ATOM 673 O O . THR A 1 91 ? -0.610 -4.204 -14.038 1.00 74.19 91 THR A O 1
ATOM 676 N N . GLY A 1 92 ? -0.396 -2.162 -14.889 1.00 81.19 92 GLY A N 1
ATOM 677 C CA . GLY A 1 92 ? -1.033 -1.492 -13.754 1.00 81.19 92 GLY A CA 1
ATOM 678 C C . GLY A 1 92 ? -1.952 -0.347 -14.159 1.00 81.19 92 GLY A C 1
ATOM 679 O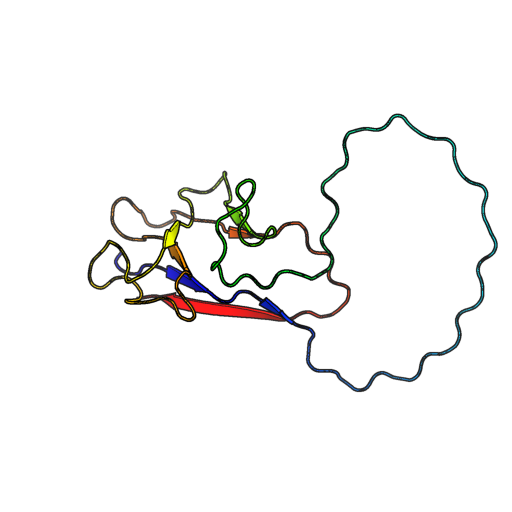 O . GLY A 1 92 ? -2.155 -0.093 -15.352 1.00 81.19 92 GLY A O 1
ATOM 680 N N . PRO A 1 93 ? -2.558 0.349 -13.181 1.00 86.56 93 PRO A N 1
ATOM 681 C CA . PRO A 1 93 ? -3.431 1.468 -13.495 1.00 86.56 93 PRO A CA 1
ATOM 682 C C . PRO A 1 93 ? -2.637 2.569 -14.196 1.00 86.56 93 PRO A C 1
ATOM 684 O O . PRO A 1 93 ? -1.479 2.801 -13.864 1.00 86.56 93 PRO A O 1
ATOM 687 N N . SER A 1 94 ? -3.264 3.300 -15.120 1.00 85.69 94 SER A N 1
ATOM 688 C CA . SER A 1 94 ? -2.648 4.494 -15.719 1.00 85.69 94 SER A CA 1
ATOM 689 C C . SER A 1 94 ? -2.658 5.700 -14.773 1.00 85.69 94 SER A C 1
ATOM 691 O O . SER A 1 94 ? -1.865 6.620 -14.952 1.00 85.69 94 SER A O 1
ATOM 693 N N . ASN A 1 95 ? -3.553 5.706 -13.779 1.00 86.44 95 ASN A N 1
ATOM 694 C CA . ASN A 1 95 ? -3.752 6.792 -12.821 1.00 86.44 95 ASN A CA 1
ATOM 695 C C . ASN A 1 95 ? -4.298 6.265 -11.478 1.00 86.44 95 ASN A C 1
ATOM 697 O O . ASN A 1 95 ? -4.916 5.199 -11.457 1.00 86.44 95 ASN A O 1
ATOM 701 N N . PRO A 1 96 ? -4.122 7.019 -10.374 1.00 86.56 96 PRO A N 1
ATOM 702 C CA . PRO A 1 96 ? -4.809 6.755 -9.108 1.00 86.56 96 PRO A CA 1
ATOM 703 C C . PRO A 1 96 ? -6.334 6.662 -9.281 1.00 86.56 96 PRO A C 1
ATOM 705 O O . PRO A 1 96 ? -6.899 7.290 -10.180 1.00 86.56 96 PRO A O 1
ATOM 708 N N . ALA A 1 97 ? -7.014 5.927 -8.395 1.00 84.56 97 ALA A N 1
ATOM 709 C CA . ALA A 1 97 ? -8.475 5.838 -8.429 1.00 84.56 97 ALA A CA 1
ATOM 710 C C . ALA A 1 97 ? -9.136 7.149 -7.970 1.00 84.56 97 ALA A C 1
ATOM 712 O O . ALA A 1 97 ? -10.220 7.501 -8.441 1.00 84.56 97 ALA A O 1
ATOM 713 N N . ASN A 1 98 ? -8.493 7.872 -7.053 1.00 86.56 98 ASN A N 1
ATOM 714 C CA . ASN A 1 98 ? -8.845 9.230 -6.663 1.00 86.56 98 ASN A CA 1
ATOM 715 C C . ASN A 1 98 ? -7.573 10.045 -6.378 1.00 86.56 98 ASN A C 1
ATOM 717 O O . ASN A 1 98 ? -6.526 9.482 -6.083 1.00 86.56 98 ASN A O 1
ATOM 721 N N . GLY A 1 99 ? -7.662 11.374 -6.451 1.00 89.88 99 GLY A N 1
ATOM 722 C CA . GLY A 1 99 ? -6.555 12.244 -6.066 1.00 89.88 99 GLY A CA 1
ATOM 723 C C . GLY A 1 99 ? -5.324 12.091 -6.961 1.00 89.88 99 GLY A C 1
ATOM 724 O O . GLY A 1 99 ? -5.423 12.072 -8.189 1.00 89.88 99 GLY A O 1
ATOM 725 N N . ARG A 1 100 ? -4.145 12.070 -6.340 1.00 91.75 100 ARG A N 1
ATOM 726 C CA . ARG A 1 100 ? -2.843 12.067 -7.018 1.00 91.75 100 ARG A CA 1
ATOM 727 C C . ARG A 1 100 ? -2.013 10.837 -6.697 1.00 91.75 100 ARG A C 1
ATOM 729 O O . ARG A 1 100 ? -1.080 10.562 -7.455 1.00 91.75 100 ARG A O 1
ATOM 736 N N . PHE A 1 101 ? -2.313 10.129 -5.613 1.00 93.44 101 PHE A N 1
ATOM 737 C CA . PHE A 1 101 ? -1.476 9.047 -5.124 1.00 93.44 101 PHE A CA 1
ATOM 738 C C . PHE A 1 101 ? -2.274 7.795 -4.778 1.00 93.44 101 PHE A C 1
ATOM 740 O O . PHE A 1 101 ? -3.393 7.846 -4.300 1.00 93.44 101 PHE A O 1
ATOM 747 N N . TYR A 1 102 ? -1.638 6.653 -4.989 1.00 94.00 102 TYR A N 1
ATOM 748 C CA . TYR A 1 102 ? -2.097 5.334 -4.565 1.00 94.00 102 TYR A CA 1
ATOM 749 C C . TYR A 1 102 ? -0.887 4.537 -4.086 1.00 94.00 102 TYR A C 1
ATOM 751 O O . TYR A 1 102 ? 0.258 4.989 -4.222 1.00 94.00 102 TYR A O 1
ATOM 759 N N . VAL A 1 103 ? -1.116 3.345 -3.544 1.00 95.69 103 VAL A N 1
ATOM 760 C CA . VAL A 1 103 ? -0.044 2.373 -3.308 1.00 95.69 103 VAL A CA 1
ATOM 761 C C . VAL A 1 103 ? -0.197 1.191 -4.245 1.00 95.69 103 VAL A C 1
ATOM 763 O O . VAL A 1 103 ? -1.311 0.770 -4.544 1.00 95.69 103 VAL A O 1
ATOM 766 N N . TYR A 1 104 ? 0.918 0.653 -4.719 1.00 94.62 104 TYR A N 1
ATOM 767 C CA . TYR A 1 104 ? 0.915 -0.505 -5.604 1.00 94.62 104 TYR A CA 1
ATOM 768 C C . TYR A 1 104 ? 2.076 -1.440 -5.332 1.00 94.62 104 TYR A C 1
ATOM 770 O O . TYR A 1 104 ? 3.063 -1.072 -4.692 1.00 94.62 104 TYR A O 1
ATOM 778 N N . ILE A 1 105 ? 1.945 -2.638 -5.875 1.00 92.56 105 ILE A N 1
ATOM 779 C CA . ILE A 1 105 ? 3.008 -3.613 -5.984 1.00 92.56 105 ILE A CA 1
ATOM 780 C C . ILE A 1 105 ? 3.253 -3.927 -7.453 1.00 92.56 105 ILE A C 1
ATOM 782 O O . ILE A 1 105 ? 2.323 -4.197 -8.211 1.00 92.56 105 ILE A O 1
ATOM 786 N N . GLU A 1 106 ? 4.525 -3.886 -7.829 1.00 88.69 106 GLU A N 1
ATOM 787 C CA . GLU A 1 106 ? 5.004 -4.337 -9.128 1.00 88.69 106 GLU A CA 1
ATOM 788 C C . GLU A 1 106 ? 5.113 -5.862 -9.092 1.00 88.69 106 GLU A C 1
ATOM 790 O O . GLU A 1 106 ? 5.866 -6.394 -8.270 1.00 88.69 106 GLU A O 1
ATOM 795 N N . THR A 1 107 ? 4.358 -6.564 -9.939 1.00 86.12 107 THR A N 1
ATOM 796 C CA . THR A 1 107 ? 4.381 -8.042 -9.975 1.00 86.12 107 THR A CA 1
ATOM 797 C C . THR A 1 107 ? 5.220 -8.600 -11.120 1.00 86.12 107 THR A C 1
ATOM 799 O O . THR A 1 107 ? 5.380 -9.821 -11.228 1.00 86.12 107 THR A O 1
ATOM 802 N N . SER A 1 108 ? 5.801 -7.729 -11.952 1.00 83.62 108 SER A N 1
ATOM 803 C CA . SER A 1 108 ? 6.739 -8.133 -12.995 1.00 83.62 108 SER A CA 1
ATOM 804 C C . SER A 1 108 ? 8.124 -8.503 -12.445 1.00 83.62 108 SER A C 1
ATOM 806 O O . SER A 1 108 ? 8.364 -8.579 -11.235 1.00 83.62 108 SER A O 1
ATOM 808 N N . HIS A 1 109 ? 9.052 -8.827 -13.350 1.00 82.31 109 HIS A N 1
ATOM 809 C CA . HIS A 1 109 ? 10.403 -9.251 -12.988 1.00 82.31 109 HIS A CA 1
ATOM 810 C C . HIS A 1 109 ? 11.064 -8.229 -12.039 1.00 82.31 109 HIS A C 1
ATOM 812 O O . HIS A 1 109 ? 11.036 -7.035 -12.329 1.00 82.31 109 HIS A O 1
ATOM 818 N N . PRO A 1 110 ? 11.689 -8.660 -10.925 1.00 87.56 110 PRO A N 1
ATOM 819 C CA . PRO A 1 110 ? 12.140 -10.021 -10.614 1.00 87.56 110 PRO A CA 1
ATOM 820 C C . PRO A 1 110 ? 11.182 -10.854 -9.750 1.00 87.56 110 PRO A C 1
ATOM 822 O O . PRO A 1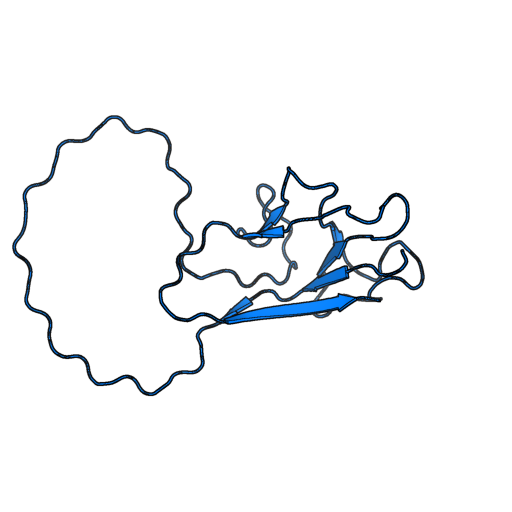 110 ? 11.612 -11.874 -9.204 1.00 87.56 110 PRO A O 1
ATOM 825 N N . ARG A 1 111 ? 9.917 -10.443 -9.586 1.00 90.25 111 ARG A N 1
ATOM 826 C CA . ARG A 1 111 ? 8.956 -11.179 -8.754 1.00 90.25 111 ARG A CA 1
ATOM 827 C C . ARG A 1 111 ? 8.710 -12.595 -9.265 1.00 90.25 111 ARG A C 1
ATOM 829 O O . ARG A 1 111 ? 8.680 -12.859 -10.471 1.00 90.25 111 ARG A O 1
ATOM 836 N N . ARG A 1 112 ? 8.537 -13.512 -8.316 1.00 89.75 112 ARG A N 1
ATOM 837 C CA . ARG A 1 112 ? 8.272 -14.934 -8.544 1.00 89.75 112 ARG A CA 1
ATOM 838 C C . ARG A 1 112 ? 6.934 -15.325 -7.931 1.00 89.75 112 ARG A C 1
ATOM 840 O O . ARG A 1 112 ? 6.438 -14.679 -7.012 1.00 89.75 112 ARG A O 1
ATOM 847 N N . LEU A 1 113 ? 6.361 -16.417 -8.432 1.00 85.62 113 LEU A N 1
ATOM 848 C CA . LEU A 1 113 ? 5.168 -17.005 -7.832 1.00 85.62 113 LEU A CA 1
ATOM 849 C C . LEU A 1 113 ? 5.431 -17.321 -6.355 1.00 85.62 113 LEU A C 1
ATOM 851 O O . LEU A 1 113 ? 6.424 -17.970 -6.031 1.00 85.62 113 LEU A O 1
ATOM 855 N N . GLY A 1 114 ? 4.532 -16.866 -5.486 1.00 87.81 114 GLY A N 1
ATOM 856 C CA . GLY A 1 114 ? 4.657 -17.024 -4.038 1.00 87.81 114 GLY A CA 1
ATOM 857 C C . GLY A 1 114 ? 5.392 -15.885 -3.328 1.00 87.81 114 GLY A C 1
ATOM 858 O O . GLY A 1 114 ? 5.408 -15.882 -2.100 1.00 87.81 114 GLY A O 1
ATOM 859 N N . ASP A 1 115 ? 5.951 -14.904 -4.047 1.00 91.88 115 ASP A N 1
ATOM 860 C CA . ASP A 1 115 ? 6.407 -13.666 -3.411 1.00 91.88 115 ASP A CA 1
ATOM 861 C C . ASP A 1 115 ? 5.205 -12.902 -2.840 1.00 91.88 115 ASP A C 1
ATOM 863 O O . ASP A 1 115 ? 4.173 -12.751 -3.496 1.00 91.88 115 ASP A O 1
ATOM 867 N N . THR A 1 116 ? 5.345 -12.397 -1.616 1.00 93.25 116 THR A N 1
ATOM 868 C CA . THR A 1 116 ? 4.287 -11.667 -0.909 1.00 93.25 116 THR A CA 1
ATOM 869 C C . THR A 1 116 ? 4.716 -10.242 -0.592 1.00 93.25 116 THR A C 1
ATOM 871 O O . THR A 1 116 ? 5.905 -9.984 -0.397 1.00 93.25 116 THR A O 1
ATOM 874 N N . ALA A 1 117 ? 3.726 -9.354 -0.489 1.00 94.62 117 ALA A N 1
ATOM 875 C CA . ALA A 1 117 ? 3.858 -7.983 -0.011 1.00 94.62 117 ALA A CA 1
ATOM 876 C C . ALA A 1 117 ? 2.680 -7.660 0.925 1.00 94.62 117 ALA A C 1
ATOM 878 O O . ALA A 1 117 ? 1.517 -7.713 0.514 1.00 94.62 117 ALA A O 1
ATOM 879 N N . GLY A 1 118 ? 2.957 -7.357 2.187 1.00 94.69 118 GLY A N 1
ATOM 880 C CA . GLY A 1 118 ? 1.974 -7.131 3.237 1.00 94.69 118 GLY A CA 1
ATOM 881 C C . GLY A 1 118 ? 1.848 -5.655 3.590 1.00 94.69 118 GLY A C 1
ATOM 882 O O . GLY A 1 118 ? 2.834 -4.988 3.886 1.00 94.69 118 GLY A O 1
ATOM 883 N N . LEU A 1 119 ? 0.614 -5.152 3.622 1.00 94.31 119 LEU A N 1
ATOM 884 C CA . LEU A 1 119 ? 0.300 -3.849 4.201 1.00 94.31 119 LEU A CA 1
ATOM 885 C C . LEU A 1 119 ? -0.577 -4.064 5.434 1.00 94.31 119 LEU A C 1
ATOM 887 O O . LEU A 1 119 ? -1.716 -4.520 5.333 1.00 94.31 119 LEU A O 1
ATOM 891 N N . ILE A 1 120 ? -0.026 -3.769 6.606 1.00 92.56 120 ILE A N 1
ATOM 892 C CA . ILE A 1 120 ? -0.595 -4.139 7.901 1.00 92.56 120 ILE A CA 1
ATOM 893 C C . ILE A 1 120 ? -1.105 -2.880 8.598 1.00 92.56 120 ILE A C 1
ATOM 895 O O . ILE A 1 120 ? -0.407 -1.870 8.671 1.00 92.56 120 ILE A O 1
ATOM 899 N N . SER A 1 121 ? -2.327 -2.915 9.125 1.00 89.12 121 SER A N 1
ATOM 900 C CA . SER A 1 121 ? -2.809 -1.845 9.996 1.00 89.12 121 SER A CA 1
ATOM 901 C C . SER A 1 121 ? -2.186 -1.974 11.384 1.00 89.12 121 SER A C 1
ATOM 903 O O . SER A 1 121 ? -1.934 -3.077 11.869 1.00 89.12 121 SER A O 1
ATOM 905 N N . VAL A 1 122 ? -2.032 -0.863 12.100 1.00 86.75 122 VAL A N 1
ATOM 906 C CA . VAL A 1 122 ? -1.890 -0.913 13.563 1.00 86.75 122 VAL A CA 1
ATOM 907 C C . VAL A 1 122 ? -3.009 -1.771 14.180 1.00 86.75 122 VAL A C 1
ATOM 909 O O . VAL A 1 122 ? -4.069 -1.918 13.562 1.00 86.75 122 VAL A O 1
ATOM 912 N N . PRO A 1 123 ? -2.818 -2.335 15.386 1.00 85.31 123 PRO A N 1
ATOM 913 C CA . PRO A 1 123 ? -3.889 -3.032 16.085 1.00 85.31 123 PRO A CA 1
ATOM 914 C C . PRO A 1 123 ? -5.138 -2.150 16.181 1.00 85.31 123 PRO A C 1
ATOM 916 O O . PRO A 1 123 ? -5.093 -1.049 16.737 1.00 85.31 123 PRO A O 1
ATOM 919 N N . LEU A 1 124 ? -6.237 -2.632 15.604 1.00 79.25 124 LEU A N 1
ATOM 920 C CA . LEU A 1 124 ? -7.508 -1.920 15.577 1.00 79.25 124 LEU A CA 1
ATOM 921 C C . LEU A 1 124 ? -8.408 -2.456 16.678 1.00 79.25 124 LEU A C 1
ATOM 923 O O . LEU A 1 124 ? -8.650 -3.660 16.759 1.00 79.25 124 LEU A O 1
ATOM 927 N N . GLN A 1 125 ? -8.953 -1.554 17.488 1.00 80.56 125 GLN A N 1
ATOM 928 C CA . GLN A 1 125 ? -10.019 -1.905 18.416 1.00 80.56 125 GLN A CA 1
ATOM 929 C C . GLN A 1 125 ? -11.367 -1.606 17.764 1.00 80.56 125 GLN A C 1
ATOM 931 O O . GLN A 1 125 ? -11.740 -0.448 17.569 1.00 80.56 125 GLN A O 1
ATOM 936 N N . LEU A 1 126 ? -12.082 -2.667 17.389 1.00 79.81 126 LEU A N 1
ATOM 937 C CA . LEU A 1 126 ? -13.391 -2.574 16.750 1.00 79.81 126 LEU A CA 1
ATOM 938 C C . LEU A 1 126 ? -14.476 -2.619 17.832 1.00 79.81 126 LEU A C 1
ATOM 940 O O . LEU A 1 126 ? -14.634 -3.626 18.515 1.00 79.81 126 LEU A O 1
ATOM 944 N N . ALA A 1 127 ? -15.218 -1.523 17.998 1.00 78.69 127 ALA A N 1
ATOM 945 C CA . ALA A 1 127 ? -16.264 -1.395 19.020 1.00 78.69 127 ALA A CA 1
ATOM 946 C C . ALA A 1 127 ? -17.581 -2.122 18.664 1.00 78.69 127 ALA A C 1
ATOM 948 O O . ALA A 1 127 ? -18.526 -2.120 19.447 1.00 78.69 127 ALA A O 1
ATOM 949 N N . GLY A 1 128 ? -17.661 -2.725 17.478 1.00 80.94 128 GLY A N 1
ATOM 950 C CA . GLY A 1 128 ? -18.844 -3.401 16.961 1.00 80.94 128 GLY A CA 1
ATOM 951 C C . GLY A 1 128 ? -18.587 -3.963 15.561 1.00 80.94 128 GLY A C 1
ATOM 952 O O . GLY A 1 128 ? -17.445 -3.911 15.078 1.00 80.94 128 GLY A O 1
ATOM 953 N N . PRO A 1 129 ? -19.623 -4.485 14.877 1.00 83.50 129 PRO A N 1
ATOM 954 C CA . PRO A 1 129 ? -19.458 -4.904 13.496 1.00 83.50 129 PRO A CA 1
ATOM 955 C C . PRO A 1 129 ? -18.926 -3.721 12.681 1.00 83.50 129 PRO A C 1
ATOM 957 O O . PRO A 1 129 ? -19.280 -2.575 12.936 1.00 83.50 129 PRO A O 1
ATOM 960 N N . THR A 1 130 ? -18.001 -3.990 11.764 1.00 81.62 130 THR A N 1
ATOM 961 C CA . THR A 1 130 ? -17.248 -2.975 11.015 1.00 81.62 130 THR A CA 1
ATOM 962 C C . THR A 1 130 ? -17.085 -3.457 9.578 1.00 81.62 130 THR A C 1
ATOM 964 O O . THR A 1 130 ? -16.901 -4.649 9.338 1.00 81.62 130 THR A O 1
ATOM 967 N N . LYS A 1 131 ? -17.162 -2.543 8.608 1.00 85.75 131 LYS A N 1
ATOM 968 C CA . LYS A 1 131 ? -16.922 -2.821 7.187 1.00 85.75 131 LYS A CA 1
ATOM 969 C C . LYS A 1 131 ? -15.592 -2.210 6.764 1.00 85.75 131 LYS A C 1
ATOM 971 O O . LYS A 1 131 ? -15.380 -1.024 6.985 1.00 85.75 131 LYS A O 1
ATOM 976 N N . LEU A 1 132 ? -14.744 -2.993 6.105 1.00 87.75 132 LEU A N 1
ATOM 977 C CA . LEU A 1 132 ? -13.581 -2.489 5.378 1.00 87.75 132 LEU A CA 1
ATOM 978 C C . LEU A 1 132 ? -13.962 -2.305 3.907 1.00 87.75 132 LEU A C 1
ATOM 980 O O . LEU A 1 132 ? -14.571 -3.189 3.304 1.00 87.75 132 LEU A O 1
ATOM 984 N N . LYS A 1 133 ? -13.618 -1.154 3.334 1.00 90.19 133 LYS A N 1
ATOM 985 C CA . LYS A 1 133 ? -13.774 -0.8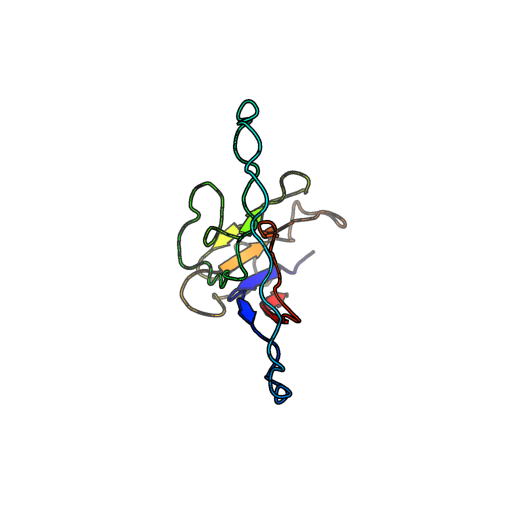56 1.908 1.00 90.19 133 LYS A CA 1
ATOM 986 C C . LYS A 1 133 ? -12.472 -0.280 1.373 1.00 90.19 133 LYS A C 1
ATOM 988 O O . LYS A 1 133 ? -11.796 0.455 2.082 1.00 90.19 133 LYS A O 1
ATOM 993 N N . PHE A 1 134 ? -12.146 -0.598 0.130 1.00 93.06 134 PHE A N 1
ATOM 994 C CA . PHE A 1 134 ? -11.016 -0.019 -0.589 1.00 93.06 134 PHE A CA 1
ATOM 995 C C . PHE A 1 134 ? -11.269 -0.091 -2.096 1.00 93.06 134 PHE A C 1
ATOM 997 O O . PHE A 1 134 ? -12.102 -0.872 -2.565 1.00 93.06 134 PHE A O 1
ATOM 1004 N N . LYS A 1 135 ? -10.575 0.754 -2.854 1.00 91.81 135 LYS A N 1
ATOM 1005 C CA . LYS A 1 135 ? -10.474 0.670 -4.311 1.00 91.81 135 LYS A CA 1
ATOM 1006 C C . LYS A 1 135 ? -9.250 -0.160 -4.659 1.00 91.81 135 LYS A C 1
ATOM 1008 O O . LYS A 1 135 ? -8.232 -0.054 -3.983 1.00 91.81 135 LYS A O 1
ATOM 1013 N N . TYR A 1 136 ? -9.352 -0.966 -5.706 1.00 92.81 136 TYR A N 1
ATOM 1014 C CA . TYR A 1 136 ? -8.224 -1.726 -6.220 1.00 92.81 136 TYR A CA 1
ATOM 1015 C C . TYR A 1 136 ? -8.206 -1.702 -7.746 1.00 92.81 136 TYR A C 1
ATOM 1017 O O . TYR A 1 136 ? -9.240 -1.496 -8.382 1.00 92.81 136 TYR A O 1
ATOM 1025 N N . HIS A 1 137 ? -7.026 -1.918 -8.313 1.00 88.81 137 HIS A N 1
ATOM 1026 C CA . HIS A 1 137 ? -6.831 -2.184 -9.731 1.00 88.81 137 HIS A CA 1
ATOM 1027 C C . HIS A 1 137 ? -5.878 -3.365 -9.864 1.00 88.81 137 HIS A C 1
ATOM 1029 O O . HIS A 1 137 ? -4.839 -3.392 -9.208 1.00 88.81 137 HIS A O 1
ATOM 1035 N N . MET A 1 138 ? -6.246 -4.327 -10.701 1.00 86.50 138 MET A N 1
ATOM 1036 C CA . MET A 1 138 ? -5.439 -5.493 -11.045 1.00 86.50 138 MET A CA 1
ATOM 1037 C C . MET A 1 138 ? -5.555 -5.682 -12.550 1.00 86.50 138 MET A C 1
ATOM 1039 O O . MET A 1 138 ? -6.674 -5.665 -13.067 1.00 86.50 138 MET A O 1
ATOM 1043 N N . TYR A 1 139 ? -4.415 -5.798 -13.223 1.00 72.06 139 TYR A N 1
ATOM 1044 C CA . TYR A 1 139 ? -4.347 -6.172 -14.634 1.00 72.06 139 TYR A CA 1
ATOM 1045 C C . TYR A 1 139 ? -4.065 -7.671 -14.767 1.00 72.06 139 TYR A C 1
ATOM 1047 O O . TYR A 1 139 ? -3.365 -8.206 -13.878 1.00 72.06 139 TYR A O 1
#

Organism: NCBI:txid327968

Sequence (139 aa):
YTGDIAIDQVAFGAPGSAPAPLPTPSPTPRPTPAPTPKPTMAPAPQPATGAGSCSFEQNPVHGKFCGTWYQDKRDKFDWTRRSGGTPSWSTGPSNPANGRFYVYIETSHPRRLGDTAGLISVPLQLAGPTKLKFKYHMY